Protein AF-A0A954E3H8-F1 (afdb_monomer_lite)

Sequence (55 aa):
MPRIERDRELARKRTRKVKLRKFRAQYAAAKNQTEKQEILEKARRISPFINLDEE

Structure (mmCIF, N/CA/C/O backbone):
data_AF-A0A954E3H8-F1
#
_entry.id   AF-A0A954E3H8-F1
#
loop_
_atom_site.group_PDB
_atom_site.id
_atom_site.type_symbol
_atom_site.label_atom_id
_atom_site.label_alt_id
_atom_site.label_comp_id
_atom_site.label_asym_id
_atom_site.label_entity_id
_atom_site.label_seq_id
_atom_site.pdbx_PDB_ins_code
_atom_site.Cartn_x
_atom_site.Cartn_y
_atom_site.Cartn_z
_atom_site.occupancy
_atom_site.B_iso_or_equiv
_atom_site.auth_seq_id
_atom_site.auth_comp_id
_atom_site.auth_asym_id
_atom_site.auth_atom_id
_atom_site.pdbx_PDB_model_num
ATOM 1 N N . MET A 1 1 ? 17.157 -13.050 -18.140 1.00 64.88 1 MET A N 1
ATOM 2 C CA . MET A 1 1 ? 17.100 -11.650 -18.613 1.00 64.88 1 MET A CA 1
ATOM 3 C C . MET A 1 1 ? 16.883 -10.730 -17.417 1.00 64.88 1 MET A C 1
ATOM 5 O O . MET A 1 1 ? 15.878 -10.903 -16.729 1.00 64.88 1 MET A O 1
ATOM 9 N N . PRO A 1 2 ? 17.811 -9.813 -17.096 1.00 77.88 2 PRO A N 1
ATOM 10 C CA . PRO A 1 2 ? 17.566 -8.812 -16.062 1.00 77.88 2 PRO A CA 1
ATOM 11 C C . PRO A 1 2 ? 16.370 -7.943 -16.476 1.00 77.88 2 PRO A C 1
ATOM 13 O O . PRO A 1 2 ? 16.247 -7.569 -17.638 1.00 77.88 2 PRO A O 1
ATOM 16 N N . ARG A 1 3 ? 15.468 -7.640 -15.534 1.00 76.38 3 ARG A N 1
ATOM 17 C CA . ARG A 1 3 ? 14.309 -6.772 -15.804 1.00 76.38 3 ARG A CA 1
ATOM 18 C C . ARG A 1 3 ? 14.786 -5.408 -16.305 1.00 76.38 3 ARG A C 1
ATOM 20 O O . ARG A 1 3 ? 15.634 -4.802 -15.635 1.00 76.38 3 ARG A O 1
ATOM 27 N N . ILE A 1 4 ? 14.202 -4.946 -17.412 1.00 90.25 4 ILE A N 1
ATOM 28 C CA . ILE A 1 4 ? 14.383 -3.596 -17.963 1.00 90.25 4 ILE A CA 1
ATOM 29 C C . ILE A 1 4 ? 13.957 -2.578 -16.890 1.00 90.25 4 ILE A C 1
ATOM 31 O O . ILE A 1 4 ? 13.128 -2.884 -16.028 1.00 90.25 4 ILE A O 1
ATOM 35 N N . GLU A 1 5 ? 14.522 -1.371 -16.893 1.00 91.50 5 GLU A N 1
ATOM 36 C CA . GLU A 1 5 ? 14.231 -0.339 -15.883 1.00 91.50 5 GLU A CA 1
ATOM 37 C C . GLU A 1 5 ? 12.729 -0.062 -15.727 1.00 91.50 5 GLU A C 1
ATOM 39 O O . GLU A 1 5 ? 12.222 -0.014 -14.603 1.00 91.50 5 GLU A O 1
ATOM 44 N N . ARG A 1 6 ? 11.995 -0.025 -16.848 1.00 91.62 6 ARG A N 1
ATOM 45 C CA . ARG A 1 6 ? 10.530 0.103 -16.883 1.00 91.62 6 ARG A CA 1
ATOM 46 C C . ARG A 1 6 ? 9.820 -0.996 -16.089 1.00 91.62 6 ARG A C 1
ATOM 48 O O . ARG A 1 6 ? 8.896 -0.714 -15.327 1.00 91.62 6 ARG A O 1
ATOM 55 N N . ASP A 1 7 ? 10.267 -2.243 -16.204 1.00 92.50 7 ASP A N 1
ATOM 56 C CA . ASP A 1 7 ? 9.672 -3.365 -15.472 1.00 92.50 7 ASP A CA 1
ATOM 57 C C . ASP A 1 7 ? 9.959 -3.280 -13.972 1.00 92.50 7 ASP A C 1
ATOM 59 O O . ASP A 1 7 ? 9.110 -3.634 -13.149 1.00 92.50 7 ASP A O 1
ATOM 63 N N . ARG A 1 8 ? 11.142 -2.780 -13.591 1.00 93.31 8 ARG A N 1
ATOM 64 C CA . ARG A 1 8 ? 11.488 -2.541 -12.180 1.00 93.31 8 ARG A CA 1
ATOM 65 C C . ARG A 1 8 ? 10.611 -1.446 -11.587 1.00 93.31 8 ARG A C 1
ATOM 67 O O . ARG A 1 8 ? 10.114 -1.602 -10.472 1.00 93.31 8 ARG A O 1
ATOM 74 N N . GLU A 1 9 ? 10.386 -0.368 -12.328 1.00 94.56 9 GLU A N 1
ATOM 75 C CA . GLU A 1 9 ? 9.497 0.715 -11.918 1.00 94.56 9 GLU A CA 1
ATOM 76 C C . GLU A 1 9 ? 8.051 0.221 -11.756 1.00 94.56 9 GLU A C 1
ATOM 78 O O . GLU A 1 9 ? 7.429 0.440 -10.712 1.00 94.56 9 GLU A O 1
ATOM 83 N N . LEU A 1 10 ? 7.533 -0.528 -12.736 1.00 94.00 10 LEU A N 1
ATOM 84 C CA . LEU A 1 10 ? 6.206 -1.142 -12.665 1.00 94.00 10 LEU A CA 1
ATOM 85 C C . LEU A 1 10 ? 6.083 -2.090 -11.467 1.00 94.00 10 LEU A C 1
ATOM 87 O O . LEU A 1 10 ? 5.076 -2.057 -10.757 1.00 94.00 10 LEU A O 1
ATOM 91 N N . ALA A 1 11 ? 7.106 -2.898 -11.189 1.00 93.94 11 ALA A N 1
ATOM 92 C CA . ALA A 1 11 ? 7.131 -3.767 -10.017 1.00 93.94 11 ALA A CA 1
ATOM 93 C C . ALA A 1 11 ? 7.100 -2.965 -8.701 1.00 93.94 11 ALA A C 1
ATOM 95 O O . ALA A 1 11 ? 6.337 -3.301 -7.790 1.00 93.94 11 ALA A O 1
ATOM 96 N N . ARG A 1 12 ? 7.852 -1.859 -8.598 1.00 92.75 12 ARG A N 1
ATOM 97 C CA . ARG A 1 12 ? 7.807 -0.951 -7.434 1.00 92.75 12 ARG A CA 1
ATOM 98 C C . ARG A 1 12 ? 6.423 -0.316 -7.264 1.00 92.75 12 ARG A C 1
ATOM 100 O O . ARG A 1 12 ? 5.878 -0.317 -6.162 1.00 92.75 12 ARG A O 1
ATOM 107 N N . LYS A 1 13 ? 5.802 0.145 -8.353 1.00 93.31 13 LYS A N 1
ATOM 108 C CA . LYS A 1 13 ? 4.430 0.686 -8.340 1.00 93.31 13 LYS A CA 1
ATOM 109 C C . LYS A 1 13 ? 3.411 -0.360 -7.874 1.00 93.31 13 LYS A C 1
ATOM 111 O O . LYS A 1 13 ? 2.594 -0.080 -6.997 1.00 93.31 13 LYS A O 1
ATOM 116 N N . ARG A 1 14 ? 3.488 -1.589 -8.398 1.00 94.75 14 ARG A N 1
ATOM 117 C CA . ARG A 1 14 ? 2.597 -2.703 -8.022 1.00 94.75 14 ARG A CA 1
ATOM 118 C C . ARG A 1 14 ? 2.746 -3.084 -6.551 1.00 94.75 14 ARG A C 1
ATOM 120 O O . ARG A 1 14 ? 1.747 -3.192 -5.846 1.00 94.75 14 ARG A O 1
ATOM 127 N N . THR A 1 15 ? 3.978 -3.235 -6.069 1.00 94.69 15 THR A N 1
ATOM 128 C CA . THR A 1 15 ? 4.243 -3.568 -4.659 1.00 94.69 15 THR A CA 1
ATOM 129 C C . THR A 1 15 ? 3.761 -2.468 -3.714 1.00 94.69 15 THR A C 1
ATOM 131 O O . THR A 1 15 ? 3.124 -2.779 -2.707 1.00 94.69 15 THR A O 1
ATOM 134 N N . ARG A 1 16 ? 3.963 -1.188 -4.064 1.00 94.19 16 ARG A N 1
ATOM 135 C CA . ARG A 1 16 ? 3.391 -0.048 -3.328 1.00 94.19 16 ARG A CA 1
ATOM 136 C C . ARG A 1 16 ? 1.866 -0.143 -3.252 1.00 94.19 16 ARG A C 1
ATOM 138 O O . ARG A 1 16 ? 1.318 -0.091 -2.156 1.00 94.19 16 ARG A O 1
ATOM 145 N N . LYS A 1 17 ? 1.187 -0.371 -4.383 1.00 93.50 17 LYS A N 1
ATOM 146 C CA . LYS A 1 17 ? -0.282 -0.500 -4.443 1.00 93.50 17 LYS A CA 1
ATOM 147 C C . LYS A 1 17 ? -0.808 -1.638 -3.561 1.00 93.50 17 LYS A C 1
ATOM 149 O O . LYS A 1 17 ? -1.783 -1.453 -2.841 1.00 93.50 17 LYS A O 1
ATOM 154 N N . VAL A 1 18 ? -0.148 -2.798 -3.573 1.00 95.81 18 VAL A N 1
ATOM 155 C CA . VAL A 1 18 ? -0.539 -3.951 -2.741 1.00 95.81 18 VAL A CA 1
ATOM 156 C C . VAL A 1 18 ? -0.391 -3.642 -1.250 1.00 95.81 18 VAL A C 1
ATOM 158 O O . VAL A 1 18 ? -1.301 -3.947 -0.480 1.00 95.81 18 VAL A O 1
ATOM 161 N N . LYS A 1 19 ? 0.713 -3.001 -0.840 1.00 93.81 19 LYS A N 1
ATOM 162 C CA . LYS A 1 19 ? 0.921 -2.593 0.559 1.00 93.81 19 LYS A CA 1
ATOM 163 C C . LYS A 1 19 ? -0.148 -1.606 1.024 1.00 93.81 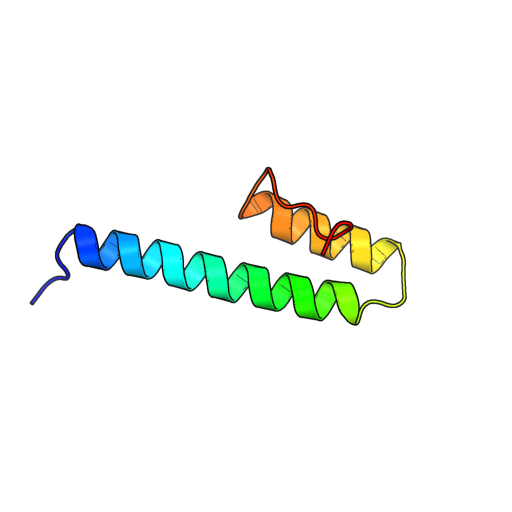19 LYS A C 1
ATOM 165 O O . LYS A 1 19 ? -0.732 -1.811 2.081 1.00 93.81 19 LYS A O 1
ATOM 170 N N . LEU A 1 20 ? -0.449 -0.585 0.221 1.00 92.50 20 LEU A N 1
ATOM 171 C CA . LEU A 1 20 ? -1.482 0.398 0.559 1.00 92.50 20 LEU A CA 1
ATOM 172 C C . LEU A 1 20 ? -2.872 -0.241 0.663 1.00 92.50 20 LEU A C 1
ATOM 174 O O . LEU A 1 20 ? -3.594 0.034 1.613 1.00 92.50 20 LEU A O 1
ATOM 178 N N . ARG A 1 21 ? -3.217 -1.168 -0.240 1.00 93.12 21 ARG A N 1
ATOM 179 C CA . ARG A 1 21 ? -4.470 -1.935 -0.147 1.00 93.12 21 ARG A CA 1
ATOM 180 C C . ARG A 1 21 ? -4.568 -2.741 1.152 1.00 93.12 21 ARG A C 1
ATOM 182 O O . ARG A 1 21 ? -5.642 -2.812 1.737 1.00 93.12 21 ARG A O 1
ATOM 189 N N . LYS A 1 22 ? -3.459 -3.328 1.615 1.00 93.69 22 LYS A N 1
ATOM 190 C CA . LYS A 1 22 ? -3.418 -4.037 2.902 1.00 93.69 22 LYS A CA 1
ATOM 191 C C . LYS A 1 22 ? -3.699 -3.086 4.067 1.00 93.69 22 LYS A C 1
ATOM 193 O O . LYS A 1 22 ? -4.521 -3.417 4.912 1.00 93.69 22 LYS A O 1
ATOM 198 N N . PHE A 1 23 ? -3.062 -1.915 4.091 1.00 92.31 23 PHE A N 1
ATOM 199 C CA . 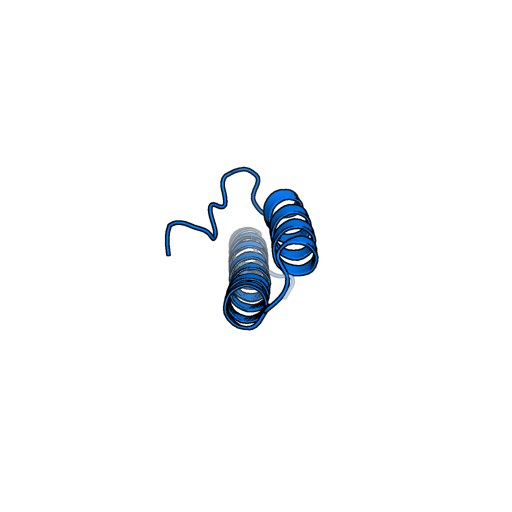PHE A 1 23 ? -3.298 -0.928 5.147 1.00 92.31 23 PHE A CA 1
ATOM 200 C C . PHE A 1 23 ? -4.720 -0.367 5.124 1.00 92.31 23 PHE A C 1
ATOM 202 O O . PHE A 1 23 ? -5.304 -0.226 6.186 1.00 92.31 23 PHE A O 1
ATOM 209 N N . ARG A 1 24 ? -5.321 -0.158 3.946 1.00 91.25 24 ARG A N 1
ATOM 210 C CA . ARG A 1 24 ? -6.746 0.203 3.814 1.00 91.25 24 ARG A CA 1
ATOM 211 C C . ARG A 1 24 ? -7.669 -0.831 4.449 1.00 91.25 24 ARG A C 1
ATOM 213 O O . ARG A 1 24 ? -8.506 -0.485 5.270 1.00 91.25 24 ARG A O 1
ATOM 220 N N . ALA A 1 25 ? -7.473 -2.109 4.124 1.00 92.31 25 ALA A N 1
ATOM 221 C CA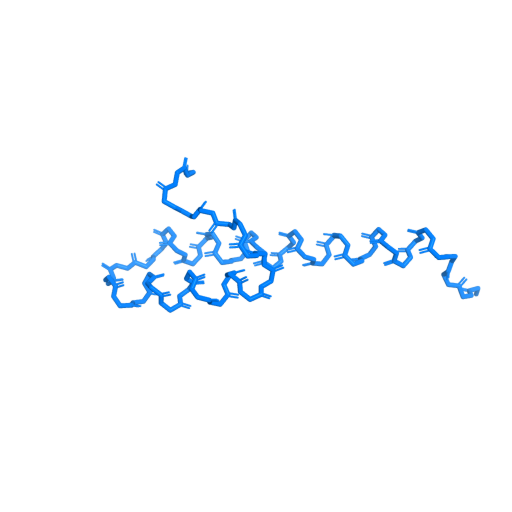 . ALA A 1 25 ? -8.267 -3.186 4.712 1.00 92.31 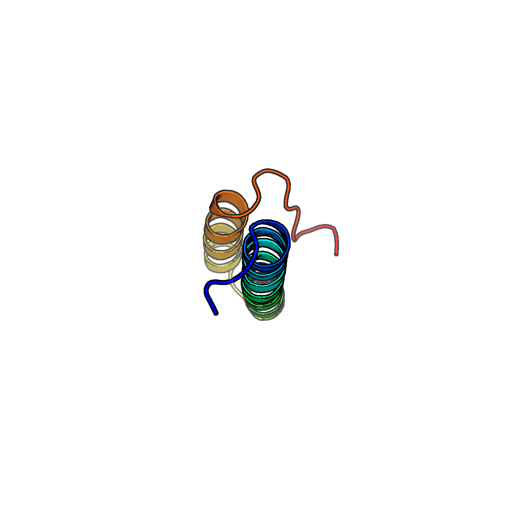25 ALA A CA 1
ATOM 222 C C . ALA A 1 25 ? -8.088 -3.271 6.239 1.00 92.31 25 ALA A C 1
ATOM 224 O O . ALA A 1 25 ? -9.056 -3.476 6.963 1.00 92.31 25 ALA A O 1
ATOM 225 N N . GLN A 1 26 ? -6.861 -3.079 6.734 1.00 90.06 26 GLN A N 1
ATOM 226 C CA . GLN A 1 26 ? -6.587 -3.036 8.172 1.00 90.06 26 GLN A CA 1
ATOM 227 C C . GLN A 1 26 ? -7.235 -1.820 8.842 1.00 90.06 26 GLN A C 1
ATOM 229 O O . GLN A 1 26 ? -7.790 -1.964 9.923 1.00 90.06 26 GLN A O 1
ATOM 234 N N . TYR A 1 27 ? -7.200 -0.651 8.199 1.00 90.12 27 TYR A N 1
ATOM 235 C CA . TYR A 1 27 ? -7.805 0.582 8.701 1.00 90.12 27 TYR A CA 1
ATOM 236 C C . TYR A 1 27 ? -9.327 0.458 8.823 1.00 90.12 27 TYR A C 1
ATOM 238 O O . TYR A 1 27 ? -9.895 0.812 9.853 1.00 90.12 27 TYR A O 1
ATOM 246 N N . ALA A 1 28 ? -9.971 -0.122 7.806 1.00 88.38 28 ALA A N 1
ATOM 247 C CA . ALA A 1 28 ? -11.406 -0.399 7.808 1.00 88.38 28 ALA A CA 1
ATOM 248 C C . ALA A 1 28 ? -11.811 -1.432 8.878 1.00 88.38 28 ALA A C 1
ATOM 250 O O . ALA A 1 28 ? -12.895 -1.339 9.445 1.00 88.38 28 ALA A O 1
ATOM 251 N N . ALA A 1 29 ? -10.946 -2.409 9.167 1.00 92.19 29 ALA A N 1
ATOM 252 C CA . ALA A 1 29 ? -11.194 -3.434 10.183 1.00 92.19 29 ALA A CA 1
ATOM 253 C C . ALA A 1 29 ? -10.857 -2.986 11.619 1.00 92.19 29 ALA A C 1
ATOM 255 O O . ALA A 1 29 ? -11.308 -3.620 12.576 1.00 92.19 29 ALA A O 1
ATOM 256 N N . ALA A 1 30 ? -10.055 -1.930 11.784 1.00 89.88 30 ALA A N 1
ATOM 257 C CA . ALA A 1 30 ? -9.626 -1.435 13.085 1.00 89.88 30 ALA A CA 1
ATOM 258 C C . ALA A 1 30 ? -10.802 -0.809 13.848 1.00 89.88 30 ALA A C 1
ATOM 260 O O . ALA A 1 30 ? -11.507 0.068 13.342 1.00 89.88 30 ALA A O 1
ATOM 261 N N . LYS A 1 31 ? -10.996 -1.249 15.093 1.00 85.25 31 LYS A N 1
ATOM 262 C CA . LYS A 1 31 ? -12.080 -0.767 15.967 1.00 85.25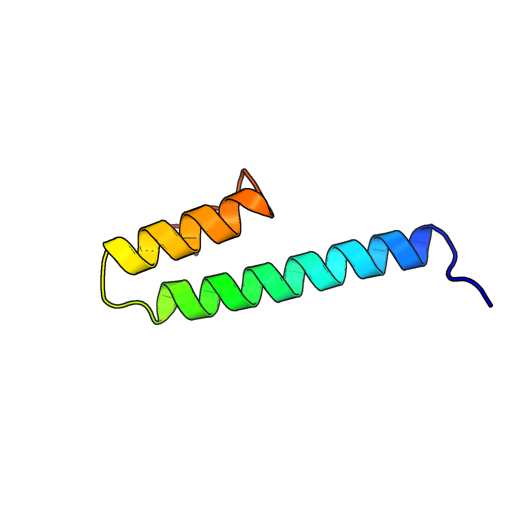 31 LYS A CA 1
ATOM 263 C C . LYS A 1 31 ? -11.627 0.385 16.861 1.00 85.25 31 LYS A C 1
ATOM 265 O O . LYS A 1 31 ? -12.437 1.234 17.219 1.00 85.25 31 LYS A O 1
ATOM 270 N N . ASN A 1 32 ? -10.335 0.428 17.178 1.00 91.19 32 ASN A N 1
ATOM 271 C CA . ASN A 1 32 ? -9.753 1.398 18.094 1.00 91.19 32 ASN A CA 1
ATOM 272 C C . ASN A 1 32 ? -9.130 2.577 17.340 1.00 91.19 32 ASN A C 1
ATOM 274 O O . ASN A 1 32 ? -8.511 2.416 16.287 1.00 91.19 32 ASN A O 1
ATOM 278 N N . GLN A 1 33 ? -9.254 3.777 17.908 1.00 86.00 33 GLN A N 1
ATOM 279 C CA . GLN A 1 33 ? -8.705 4.996 17.309 1.00 86.00 33 GLN A CA 1
ATOM 280 C C . GLN A 1 33 ? -7.168 5.005 17.300 1.00 86.00 33 GLN A C 1
ATOM 282 O O . GLN A 1 33 ? -6.560 5.510 16.359 1.00 86.00 33 GLN A O 1
ATOM 287 N N . THR A 1 34 ? -6.539 4.380 18.296 1.00 89.12 34 THR A N 1
ATOM 288 C CA . THR A 1 34 ? -5.083 4.185 18.369 1.00 89.12 34 THR A CA 1
ATOM 289 C C . THR A 1 34 ? -4.571 3.281 17.246 1.00 89.12 34 THR A C 1
ATOM 291 O O . THR A 1 34 ? -3.642 3.645 16.531 1.00 89.12 34 THR A O 1
ATOM 294 N N . GLU A 1 35 ? -5.230 2.144 17.007 1.00 87.56 35 GLU A N 1
ATOM 295 C CA . GLU A 1 35 ? -4.892 1.223 15.910 1.00 87.56 35 GLU A CA 1
ATOM 296 C C . GLU A 1 35 ? -5.022 1.900 14.542 1.00 87.56 35 GLU A C 1
ATOM 298 O O . GLU A 1 35 ? -4.156 1.746 13.677 1.00 87.56 35 GLU A O 1
ATOM 303 N N . LYS A 1 36 ? -6.080 2.699 14.357 1.00 88.19 36 LYS A N 1
ATOM 304 C CA . LYS A 1 36 ? -6.280 3.512 13.154 1.00 88.19 36 LYS A CA 1
ATOM 305 C C . LYS A 1 36 ? -5.118 4.480 12.925 1.00 88.19 36 LYS A C 1
ATOM 307 O O . LYS A 1 36 ? -4.580 4.514 11.817 1.00 88.19 36 LYS A O 1
ATOM 312 N N . GLN A 1 37 ? -4.681 5.203 13.958 1.00 90.31 37 GLN A N 1
ATOM 313 C CA . GLN A 1 37 ? -3.537 6.119 13.870 1.00 90.31 37 GLN A CA 1
ATOM 314 C C . GLN A 1 37 ? -2.240 5.389 13.502 1.00 90.31 37 GLN A C 1
ATOM 316 O O . GLN A 1 37 ? -1.554 5.802 12.568 1.00 90.31 37 GLN A O 1
ATOM 321 N N . GLU A 1 38 ? -1.939 4.255 14.140 1.00 91.56 38 GLU A N 1
ATOM 322 C CA . GLU A 1 38 ? -0.738 3.475 13.819 1.00 91.56 38 GLU A CA 1
ATOM 323 C C . GLU A 1 38 ? -0.724 2.962 12.373 1.00 91.56 38 GLU A C 1
ATOM 325 O O . GLU A 1 38 ? 0.316 2.955 11.703 1.00 91.56 38 GLU A O 1
ATOM 330 N N . ILE A 1 39 ? -1.869 2.481 11.881 1.00 90.81 39 ILE A N 1
ATOM 331 C CA . ILE A 1 39 ? -2.012 2.001 10.502 1.00 90.81 39 ILE A CA 1
ATOM 332 C C . ILE A 1 39 ? -1.805 3.157 9.523 1.00 90.81 39 ILE A C 1
ATOM 334 O O . ILE A 1 39 ? -1.125 2.998 8.504 1.00 90.81 39 ILE A O 1
ATOM 338 N N . LEU A 1 40 ? -2.343 4.328 9.852 1.00 89.94 40 LEU A N 1
ATOM 339 C CA . LEU A 1 40 ? -2.239 5.525 9.035 1.00 89.94 40 LEU A CA 1
ATOM 340 C C . LEU A 1 40 ? -0.796 6.049 8.986 1.00 89.94 40 LEU A C 1
ATOM 342 O O . LEU A 1 40 ? -0.293 6.349 7.904 1.00 89.94 40 LEU A O 1
ATOM 346 N N . GLU A 1 41 ? -0.069 6.053 10.104 1.00 91.44 41 GLU A N 1
ATOM 347 C CA . GLU A 1 41 ? 1.364 6.371 10.127 1.00 91.44 41 GLU A CA 1
ATOM 348 C C . GLU A 1 41 ? 2.191 5.404 9.271 1.00 91.44 41 GLU A C 1
ATOM 350 O O . GLU A 1 41 ? 3.038 5.825 8.473 1.00 91.44 41 GLU A O 1
ATOM 355 N N . LYS A 1 42 ? 1.921 4.095 9.379 1.00 91.69 42 LYS A N 1
ATOM 356 C CA . LYS A 1 42 ? 2.579 3.064 8.556 1.00 91.69 42 LYS A CA 1
ATOM 357 C C . LYS A 1 42 ? 2.297 3.279 7.065 1.00 91.69 42 LYS A C 1
ATOM 359 O O . LYS A 1 42 ? 3.206 3.133 6.243 1.00 91.69 42 LYS A O 1
ATOM 364 N N . ALA A 1 43 ? 1.074 3.671 6.709 1.00 91.06 43 ALA A N 1
ATOM 365 C CA . ALA A 1 43 ? 0.700 4.000 5.339 1.00 91.06 43 ALA A CA 1
ATOM 366 C C . ALA A 1 43 ? 1.383 5.291 4.841 1.00 91.06 43 ALA A C 1
ATOM 368 O O . ALA A 1 43 ? 1.909 5.302 3.721 1.00 91.06 43 ALA A O 1
ATOM 369 N N . ARG A 1 44 ? 1.470 6.337 5.677 1.00 91.38 44 ARG A N 1
ATOM 370 C CA . ARG A 1 44 ? 2.132 7.617 5.355 1.00 91.38 44 ARG A CA 1
ATOM 371 C C . ARG A 1 44 ? 3.620 7.463 5.044 1.00 91.38 44 ARG A C 1
ATOM 373 O O . ARG A 1 44 ? 4.115 8.115 4.130 1.00 91.38 44 ARG A O 1
ATOM 380 N N . ARG A 1 45 ? 4.325 6.530 5.698 1.00 90.94 45 ARG A N 1
ATOM 381 C CA . ARG A 1 45 ? 5.733 6.208 5.362 1.00 90.94 45 ARG A CA 1
ATOM 382 C C . ARG A 1 45 ? 5.913 5.706 3.927 1.00 90.94 45 ARG A C 1
ATOM 384 O O . ARG A 1 45 ? 6.972 5.883 3.336 1.00 90.94 45 ARG A O 1
ATOM 391 N N . ILE A 1 46 ? 4.896 5.054 3.363 1.00 89.50 46 ILE A N 1
ATOM 392 C CA . ILE A 1 46 ? 4.911 4.543 1.983 1.00 89.50 46 ILE A CA 1
ATOM 393 C C . ILE A 1 46 ? 4.386 5.591 0.999 1.00 89.50 46 ILE A C 1
ATOM 395 O O . ILE A 1 46 ? 4.787 5.623 -0.167 1.00 89.50 46 ILE A O 1
ATOM 399 N N . SER A 1 47 ? 3.431 6.402 1.438 1.00 87.88 47 SER A N 1
ATOM 400 C CA . SER A 1 47 ? 2.790 7.428 0.634 1.00 87.88 47 SER A CA 1
ATOM 401 C C . SER A 1 47 ? 2.430 8.616 1.520 1.00 87.88 47 SER A C 1
ATOM 403 O O . SER A 1 47 ? 1.386 8.564 2.160 1.00 87.88 47 SER A O 1
ATOM 405 N N . PRO A 1 48 ? 3.242 9.686 1.540 1.00 85.69 48 PRO A N 1
ATOM 406 C CA . PRO A 1 48 ? 3.037 10.816 2.452 1.00 85.69 48 PRO A CA 1
ATOM 407 C C . PRO A 1 48 ? 1.652 11.462 2.346 1.00 85.69 48 PRO A C 1
ATOM 409 O O . PRO A 1 48 ? 1.106 11.915 3.342 1.00 85.69 48 PRO A O 1
ATOM 412 N N . PHE A 1 49 ? 1.066 11.437 1.149 1.00 84.88 49 PHE A N 1
ATOM 413 C CA . PHE A 1 49 ? -0.225 12.052 0.832 1.00 84.88 49 PHE A CA 1
ATOM 414 C C . PHE A 1 49 ? -1.414 11.086 0.917 1.00 84.88 49 PHE A C 1
ATOM 416 O O . PHE A 1 49 ? -2.438 11.324 0.287 1.00 84.88 49 PHE A O 1
ATOM 423 N N . ILE A 1 50 ? -1.271 9.937 1.589 1.00 82.69 50 ILE A N 1
ATOM 424 C CA . ILE A 1 50 ? -2.400 9.014 1.727 1.00 82.69 50 ILE A CA 1
ATOM 425 C C . ILE A 1 50 ? -3.348 9.482 2.831 1.00 82.69 50 ILE A C 1
ATOM 427 O O . ILE A 1 50 ? -2.969 9.540 4.002 1.00 82.69 50 ILE A O 1
ATOM 431 N N . ASN A 1 51 ? -4.588 9.753 2.438 1.00 80.69 51 ASN A N 1
ATOM 432 C CA . ASN A 1 51 ? -5.711 9.945 3.342 1.00 80.69 51 ASN A CA 1
ATOM 433 C C . ASN A 1 51 ? -6.536 8.658 3.315 1.00 80.69 51 ASN A C 1
ATOM 435 O O . ASN A 1 51 ? -7.043 8.266 2.269 1.00 80.69 51 ASN A O 1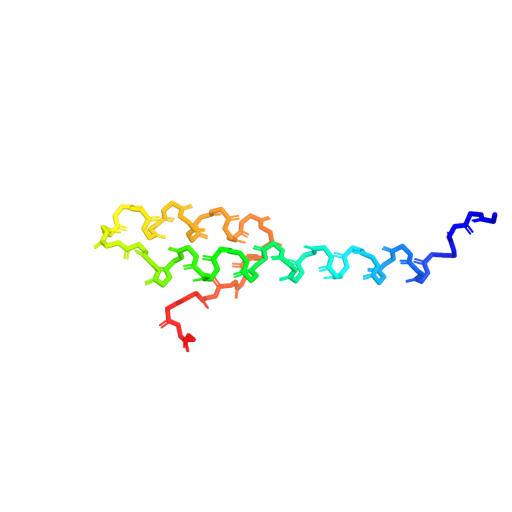
ATOM 439 N N . LEU A 1 52 ? -6.583 7.952 4.446 1.00 76.25 52 LEU A N 1
ATOM 440 C CA . LEU A 1 52 ? -7.409 6.749 4.618 1.00 76.25 52 LEU A CA 1
ATOM 441 C C . LEU A 1 52 ? -8.793 7.077 5.203 1.00 76.25 52 LEU A C 1
ATOM 443 O O . LEU A 1 52 ? -9.611 6.178 5.330 1.00 76.25 52 LEU A O 1
ATOM 447 N N . ASP A 1 53 ? -9.028 8.343 5.560 1.00 68.38 53 ASP A N 1
ATOM 448 C CA . ASP A 1 53 ? -10.289 8.843 6.124 1.00 68.38 53 ASP A CA 1
ATOM 449 C C . ASP A 1 53 ? -11.315 9.260 5.056 1.00 68.38 53 ASP A C 1
ATOM 451 O O . ASP A 1 53 ? -12.484 9.441 5.377 1.00 68.38 53 ASP A O 1
ATOM 455 N N . GLU A 1 54 ? -10.884 9.426 3.800 1.00 61.47 54 GLU A N 1
ATOM 456 C CA . GLU A 1 54 ? -11.700 9.953 2.691 1.00 61.47 54 GLU A CA 1
ATOM 457 C C . GLU A 1 54 ? -12.164 8.869 1.688 1.00 61.47 54 GLU A C 1
ATOM 459 O O . GLU A 1 54 ? -12.897 9.191 0.755 1.00 61.47 54 GLU A O 1
ATOM 464 N N . GLU A 1 55 ? -11.745 7.604 1.854 1.00 49.56 55 GLU A N 1
ATOM 465 C CA . GLU A 1 55 ? -12.154 6.440 1.029 1.00 49.56 55 GLU A CA 1
ATOM 466 C C . GLU A 1 55 ? -13.116 5.518 1.790 1.00 49.56 55 GLU A C 1
ATOM 468 O O . GLU A 1 55 ? -14.087 5.049 1.153 1.00 49.56 55 GLU A O 1
#

Secondary structure (DSSP, 8-state):
-PPPHHHHHHHHHHHHHHHHHHHHHHHHH--SHHHHHHHHHHHHHH-TT--SS--

Foldseek 3Di:
DPDDPVVVVVVLVVVLVVLLVVLLVQLVVDPDPVSNVVSVVVNCVSPVPDDSPPD

pLDDT: mean 87.87, std 8.88, range [49.56, 95.81]

Radius of gyration: 13.91 Å; chains: 1; bounding box: 30×24×37 Å